Protein AF-K7R7L3-F1 (afdb_monomer)

Nearest PDB structures (foldseek):
  6jqy-assembly1_A  TM=9.171E-01  e=8.827E-04  Mycobacterium tuberculosis CDC1551
  3hs2-assembly4_H  TM=8.758E-01  e=5.400E-03  Punavirus P1
  4zm2-assembly2_D  TM=8.902E-01  e=1.162E-02  Punavirus P1
  2odk-assembly2_D  TM=8.029E-01  e=6.631E-02  Nitrosomonas europaea
  3k33-assembly1_C-2  TM=5.833E-01  e=1.535E-02  Punavirus P1

pLDDT: mean 91.9, std 7.98, range [62.56, 98.31]

Structure (mmCIF, N/CA/C/O backbone):
data_AF-K7R7L3-F1
#
_entry.id   AF-K7R7L3-F1
#
loop_
_atom_site.group_PDB
_atom_site.id
_atom_site.type_symbol
_atom_site.label_atom_id
_atom_site.label_alt_id
_atom_site.label_comp_id
_atom_site.label_asym_id
_atom_site.label_entity_id
_atom_site.label_seq_id
_atom_site.pdbx_PDB_ins_code
_atom_site.Cartn_x
_atom_site.Cartn_y
_atom_site.Cartn_z
_atom_site.occupancy
_atom_site.B_iso_or_equiv
_atom_site.auth_seq_id
_atom_site.auth_comp_id
_atom_site.auth_asym_id
_atom_site.auth_atom_id
_atom_site.pdbx_PDB_model_num
ATOM 1 N N . MET A 1 1 ? -12.837 7.127 1.848 1.00 72.56 1 MET A N 1
ATOM 2 C CA . MET A 1 1 ? -11.726 6.690 2.728 1.00 72.56 1 MET A CA 1
ATOM 3 C C . MET A 1 1 ? -12.044 7.032 4.175 1.00 72.56 1 MET A C 1
ATOM 5 O O . MET A 1 1 ? -12.467 8.152 4.451 1.00 72.56 1 MET A O 1
ATOM 9 N N . LYS A 1 2 ? -11.881 6.083 5.099 1.00 89.75 2 LYS A N 1
ATOM 10 C CA . LYS A 1 2 ? -12.200 6.284 6.521 1.00 89.75 2 LYS A CA 1
ATOM 11 C C . LYS A 1 2 ? -11.043 6.997 7.227 1.00 89.75 2 LYS A C 1
ATOM 13 O O . LYS A 1 2 ? -9.903 6.588 7.057 1.00 89.75 2 LYS A O 1
ATOM 18 N N . LYS A 1 3 ? -11.320 8.020 8.041 1.00 96.56 3 LYS A N 1
ATOM 19 C CA . LYS A 1 3 ? -10.307 8.724 8.851 1.00 96.56 3 LYS A CA 1
ATOM 20 C C . LYS A 1 3 ? -10.365 8.248 10.301 1.00 96.56 3 LYS A C 1
ATOM 22 O O . LYS A 1 3 ? -11.445 8.192 10.887 1.00 96.56 3 LYS A O 1
ATOM 27 N N . VAL A 1 4 ? -9.223 7.894 10.882 1.00 97.06 4 VAL A N 1
ATOM 28 C CA . VAL A 1 4 ? -9.112 7.412 12.268 1.00 97.06 4 VAL A CA 1
ATOM 29 C C . VAL A 1 4 ? -7.931 8.093 12.944 1.00 97.06 4 VAL A C 1
ATOM 31 O O . VAL A 1 4 ? -6.866 8.210 12.355 1.00 97.06 4 VAL A O 1
ATOM 34 N N . THR A 1 5 ? -8.091 8.550 14.184 1.00 97.69 5 THR A N 1
ATOM 35 C CA . THR A 1 5 ? -6.972 9.146 14.922 1.00 97.69 5 THR A CA 1
ATOM 36 C C . THR A 1 5 ?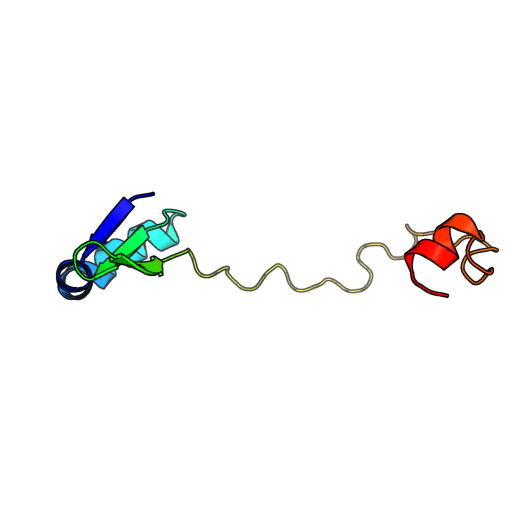 -5.944 8.085 15.303 1.00 97.69 5 THR A C 1
ATOM 38 O O . THR A 1 5 ? -6.303 6.949 15.609 1.00 97.69 5 THR A O 1
ATOM 41 N N . VAL A 1 6 ? -4.663 8.454 15.368 1.00 97.25 6 VAL A N 1
ATOM 42 C CA . VAL A 1 6 ? -3.594 7.552 15.831 1.00 97.25 6 VAL A CA 1
ATOM 43 C C . VAL A 1 6 ? -3.906 6.991 17.224 1.00 97.25 6 VAL A C 1
ATOM 45 O O . VAL A 1 6 ? -3.655 5.818 17.481 1.00 97.25 6 VAL A O 1
ATOM 48 N N . HIS A 1 7 ? -4.506 7.791 18.111 1.00 96.12 7 HIS A N 1
ATOM 49 C CA . HIS A 1 7 ? -4.901 7.335 19.446 1.00 96.12 7 HIS A CA 1
ATOM 50 C C . HIS A 1 7 ? -5.920 6.186 19.389 1.00 96.12 7 HIS A C 1
ATOM 52 O O . HIS A 1 7 ? -5.701 5.142 19.997 1.00 96.12 7 HIS A O 1
ATOM 58 N N . ARG A 1 8 ? -6.982 6.333 18.587 1.00 96.00 8 ARG A N 1
ATOM 59 C CA . ARG A 1 8 ? -7.982 5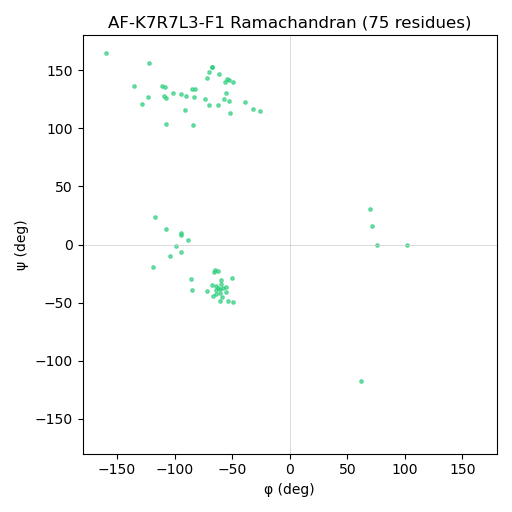.277 18.381 1.00 96.00 8 ARG A CA 1
ATOM 60 C C . ARG A 1 8 ? -7.412 4.077 17.622 1.00 96.00 8 ARG A C 1
ATOM 62 O O . ARG A 1 8 ? -7.789 2.940 17.880 1.00 96.00 8 ARG A O 1
ATOM 69 N N . ALA A 1 9 ? -6.498 4.317 16.687 1.00 96.88 9 ALA A N 1
ATOM 70 C CA . ALA A 1 9 ? -5.862 3.250 15.930 1.00 96.88 9 ALA A CA 1
ATOM 71 C C . ALA A 1 9 ? -5.027 2.327 16.827 1.00 96.88 9 ALA A C 1
ATOM 73 O O . ALA A 1 9 ? -5.046 1.127 16.601 1.00 96.88 9 ALA A O 1
ATOM 74 N N . LYS A 1 10 ? -4.362 2.846 17.870 1.00 95.50 10 LYS A N 1
ATOM 75 C CA . LYS A 1 10 ? -3.584 2.026 18.819 1.00 95.50 10 LYS A CA 1
ATOM 76 C C . LYS A 1 10 ? -4.437 0.990 19.552 1.00 95.50 10 LYS A C 1
ATOM 78 O O . LYS A 1 10 ? -3.979 -0.127 19.756 1.00 95.50 10 LYS A O 1
ATOM 83 N N . THR A 1 11 ? -5.666 1.344 19.926 1.00 97.38 11 THR A N 1
ATOM 84 C CA . THR A 1 11 ? -6.572 0.443 20.655 1.00 97.38 11 THR A CA 1
ATOM 85 C C . THR A 1 11 ? -7.368 -0.471 19.725 1.00 97.38 11 THR A C 1
ATOM 87 O O . THR A 1 11 ? -7.692 -1.596 20.093 1.00 97.38 11 THR A O 1
ATOM 90 N N . GLU A 1 12 ? -7.659 -0.029 18.498 1.00 96.88 12 GLU A N 1
ATOM 91 C CA . GLU A 1 12 ? -8.476 -0.777 17.536 1.00 96.88 12 GLU A CA 1
ATOM 92 C C . GLU A 1 12 ? -7.676 -1.386 16.365 1.00 96.88 12 GLU A C 1
ATOM 94 O O . GLU A 1 12 ? -8.285 -1.817 15.379 1.00 96.88 12 GLU A O 1
ATOM 99 N N . LEU A 1 13 ? -6.337 -1.440 16.434 1.00 97.00 13 LEU A N 1
ATOM 100 C CA . LEU A 1 13 ? -5.484 -1.773 15.281 1.00 97.00 13 LEU A CA 1
ATOM 101 C C . LEU A 1 13 ? -5.888 -3.093 14.623 1.00 97.00 13 LEU A C 1
ATOM 103 O O . LEU A 1 13 ? -6.130 -3.129 13.421 1.00 97.00 13 LEU A O 1
ATOM 107 N N . SER A 1 14 ? -6.075 -4.156 15.404 1.00 97.50 14 SER A N 1
ATOM 108 C CA . SER A 1 14 ? -6.463 -5.472 14.878 1.00 97.50 14 SER A CA 1
ATOM 109 C C . SER A 1 14 ? -7.798 -5.444 14.124 1.00 97.50 14 SER A C 1
ATOM 111 O O . SER A 1 14 ? -7.975 -6.152 13.134 1.00 97.50 14 SER A O 1
ATOM 113 N N . ARG A 1 15 ? -8.753 -4.607 14.555 1.00 97.19 15 ARG A N 1
ATOM 114 C CA . ARG A 1 15 ? -10.039 -4.428 13.863 1.00 97.19 15 ARG A CA 1
ATOM 115 C C . ARG A 1 15 ? -9.862 -3.662 12.555 1.00 97.19 15 ARG A C 1
ATOM 117 O O . ARG A 1 15 ? -10.506 -4.007 11.568 1.00 97.19 15 ARG A O 1
ATOM 124 N N . LEU A 1 16 ? -9.013 -2.635 12.551 1.00 97.25 16 LEU A N 1
ATOM 125 C CA . LEU A 1 16 ? -8.677 -1.879 11.345 1.00 97.25 16 LEU A CA 1
ATOM 126 C C . LEU A 1 16 ? -7.951 -2.765 10.329 1.00 97.25 16 LEU A C 1
ATOM 128 O O . LEU A 1 16 ? -8.326 -2.758 9.164 1.00 97.25 16 LEU A O 1
ATOM 132 N N . LEU A 1 17 ? -7.006 -3.600 10.765 1.00 96.81 17 LEU A N 1
ATOM 133 C CA . LEU A 1 17 ? -6.281 -4.520 9.887 1.00 96.81 17 LEU A CA 1
ATOM 134 C C . LEU A 1 17 ? -7.198 -5.549 9.220 1.00 96.81 17 LEU A C 1
ATOM 136 O O . LEU A 1 17 ? -7.022 -5.823 8.040 1.00 96.81 17 LEU A O 1
ATOM 140 N N . ARG A 1 18 ? -8.220 -6.070 9.916 1.00 96.56 18 ARG A N 1
ATOM 141 C CA . ARG A 1 18 ? -9.214 -6.967 9.290 1.00 96.56 18 ARG A CA 1
ATOM 142 C C . ARG A 1 18 ? -9.967 -6.294 8.145 1.00 96.56 18 ARG A C 1
ATOM 144 O O . ARG A 1 18 ? -10.184 -6.908 7.113 1.00 96.56 18 ARG A O 1
ATOM 151 N N . LYS A 1 19 ? -10.346 -5.031 8.328 1.00 95.50 19 LYS A N 1
ATOM 152 C CA . LYS A 1 19 ? -11.019 -4.224 7.302 1.00 95.50 19 LYS A CA 1
ATOM 153 C C . LYS A 1 19 ? -10.097 -3.943 6.122 1.00 95.50 19 LYS A C 1
ATOM 155 O O . LYS A 1 19 ? -10.484 -4.112 4.972 1.00 95.50 19 LYS A O 1
ATOM 160 N N . VAL A 1 20 ? -8.858 -3.574 6.430 1.00 96.56 20 VAL A N 1
ATOM 161 C CA . VAL A 1 20 ? -7.827 -3.300 5.434 1.00 96.56 20 VAL A CA 1
ATOM 162 C C . VAL A 1 20 ? -7.485 -4.553 4.629 1.00 96.56 20 VAL A C 1
ATOM 164 O O . VAL A 1 20 ? -7.393 -4.491 3.414 1.00 96.56 20 VAL A O 1
ATOM 167 N N . ALA A 1 21 ? -7.418 -5.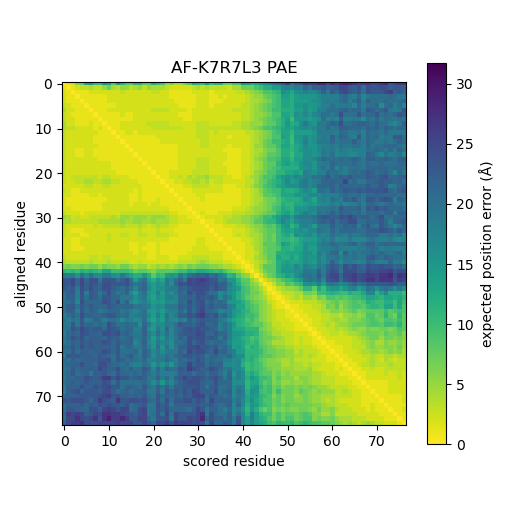728 5.254 1.00 93.81 21 ALA A N 1
ATOM 168 C CA . ALA A 1 21 ? -7.222 -6.995 4.549 1.00 93.81 21 ALA A CA 1
ATOM 169 C C . ALA A 1 21 ? -8.363 -7.344 3.569 1.00 93.81 21 ALA A C 1
ATOM 171 O O . ALA A 1 21 ? -8.139 -8.106 2.632 1.00 93.81 21 ALA A O 1
ATOM 172 N N . LEU A 1 22 ? -9.563 -6.785 3.764 1.00 93.75 22 LEU A N 1
ATOM 173 C CA . LEU A 1 22 ? -10.715 -6.936 2.866 1.00 93.75 22 LEU A CA 1
ATOM 174 C C . LEU A 1 22 ? -10.759 -5.875 1.752 1.00 93.75 22 LEU A C 1
ATOM 176 O O . LEU A 1 22 ? -11.717 -5.848 0.984 1.00 93.75 22 LEU A O 1
ATOM 180 N N . GLY A 1 23 ? -9.749 -5.006 1.653 1.00 92.25 23 GLY A N 1
ATOM 181 C CA . GLY A 1 23 ? -9.675 -3.966 0.625 1.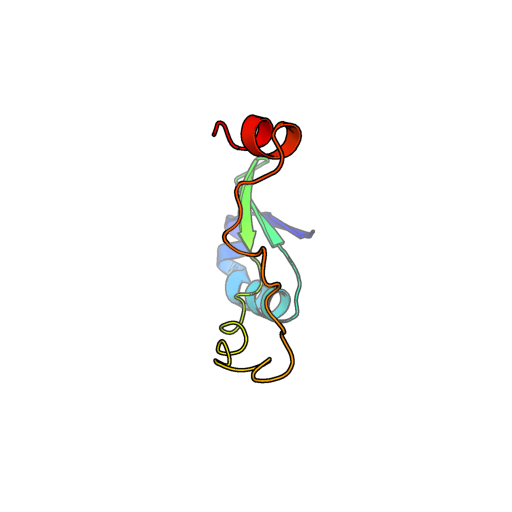00 92.25 23 GLY A CA 1
ATOM 182 C C . GLY A 1 23 ? -10.048 -2.560 1.099 1.00 92.25 23 GLY A C 1
ATOM 183 O O . GLY A 1 23 ? -9.996 -1.634 0.296 1.00 92.25 23 GLY A O 1
ATOM 184 N N . GLU A 1 24 ? -10.422 -2.354 2.369 1.00 95.06 24 GLU A N 1
ATOM 185 C CA . GLU A 1 24 ? -10.685 -0.998 2.870 1.00 95.06 24 GLU A CA 1
ATOM 186 C C . GLU A 1 24 ? -9.380 -0.196 3.033 1.00 95.06 24 GLU A C 1
ATOM 188 O O . GLU A 1 24 ? -8.370 -0.701 3.515 1.00 95.06 24 GLU A O 1
ATOM 193 N N . GLU A 1 25 ? -9.428 1.102 2.741 1.00 96.88 25 GLU A N 1
ATOM 194 C CA . GLU A 1 25 ? -8.331 2.028 3.031 1.00 96.88 25 GLU A CA 1
ATOM 195 C C . GLU A 1 25 ? -8.688 2.971 4.186 1.00 96.88 25 GLU A C 1
ATOM 197 O O . GLU A 1 25 ? -9.789 3.545 4.251 1.00 96.88 25 GLU A O 1
ATOM 202 N N . VAL A 1 26 ? -7.737 3.158 5.105 1.00 97.81 26 VAL A N 1
ATOM 203 C CA . VAL A 1 26 ? -7.923 3.972 6.313 1.00 97.81 26 VAL A CA 1
ATOM 204 C C . VAL A 1 26 ? -6.810 5.002 6.448 1.00 97.81 26 VAL A C 1
ATOM 206 O O . VAL A 1 26 ? -5.644 4.653 6.593 1.00 97.81 26 VAL A O 1
ATOM 209 N N . VAL A 1 27 ? -7.172 6.282 6.484 1.00 98.00 27 VAL A N 1
ATOM 210 C CA . VAL A 1 27 ? -6.244 7.383 6.765 1.00 98.00 27 VAL A CA 1
ATOM 211 C C . VAL A 1 27 ? -6.077 7.524 8.274 1.00 98.00 27 VAL A C 1
ATOM 213 O O . VAL A 1 27 ? -7.060 7.674 9.008 1.00 98.00 27 VAL A O 1
ATOM 216 N N . LEU A 1 28 ? -4.833 7.513 8.739 1.00 98.06 28 LEU A N 1
ATOM 217 C CA . LEU A 1 28 ? -4.477 7.790 10.122 1.00 98.06 28 LEU A CA 1
ATOM 218 C C . LEU A 1 28 ? -4.219 9.284 10.313 1.00 98.06 28 LEU A C 1
ATOM 220 O O . LEU A 1 28 ? -3.426 9.886 9.594 1.00 98.06 28 LEU A O 1
ATOM 224 N N . MET A 1 29 ? -4.880 9.868 11.308 1.00 98.31 29 MET A N 1
ATOM 225 C CA . MET A 1 29 ? -4.842 11.296 11.616 1.00 98.31 29 MET A CA 1
ATOM 226 C C . MET A 1 29 ? -4.098 11.559 12.930 1.00 98.31 29 MET A C 1
ATOM 228 O O . MET A 1 29 ? -4.359 10.898 13.943 1.00 98.31 29 MET A O 1
ATOM 232 N N . ARG A 1 30 ? -3.239 12.577 12.964 1.00 97.25 30 ARG A N 1
ATOM 233 C CA . ARG A 1 30 ? -2.697 13.175 14.189 1.00 97.25 30 ARG A CA 1
ATOM 234 C C . ARG A 1 30 ? -3.351 14.543 14.377 1.00 97.25 30 ARG A C 1
ATOM 236 O O . ARG A 1 30 ? -3.053 15.493 13.667 1.00 97.25 30 ARG A O 1
ATOM 243 N N . GLY A 1 31 ? -4.314 14.631 15.295 1.00 93.50 31 GLY A N 1
ATOM 244 C CA . GLY A 1 31 ? -5.174 15.814 15.387 1.00 93.50 31 GLY A CA 1
ATOM 245 C C . GLY A 1 31 ? -5.976 16.003 14.095 1.00 93.50 31 GLY A C 1
ATOM 246 O O . GLY A 1 31 ? -6.773 15.135 13.737 1.00 93.50 31 GLY A O 1
ATOM 247 N N . ARG A 1 32 ? -5.752 17.122 13.395 1.00 93.81 32 ARG A N 1
ATOM 248 C CA . ARG A 1 32 ? -6.381 17.433 12.095 1.00 93.81 32 ARG A CA 1
ATOM 249 C C . ARG A 1 32 ? -5.527 17.038 10.885 1.00 93.81 32 ARG A C 1
ATOM 251 O O . ARG A 1 32 ? -6.014 17.116 9.762 1.00 93.81 32 ARG A O 1
ATOM 258 N N . GLU A 1 33 ? -4.296 16.592 11.105 1.00 97.12 33 GLU A N 1
ATOM 259 C CA . GLU A 1 33 ? -3.329 16.304 10.048 1.00 97.12 33 GLU A CA 1
ATOM 260 C C . GLU A 1 33 ? -3.353 14.814 9.656 1.00 97.12 33 GLU A C 1
ATOM 262 O O . GLU A 1 33 ? -3.298 13.954 10.543 1.00 97.12 33 GLU A O 1
ATOM 267 N N . PRO A 1 34 ? -3.460 14.465 8.362 1.00 97.75 34 PRO A N 1
ATOM 268 C CA . PRO A 1 34 ? -3.268 13.094 7.896 1.00 97.75 34 PRO A CA 1
ATOM 269 C C . PRO A 1 34 ? -1.777 12.731 7.925 1.00 97.75 34 PRO A C 1
ATOM 271 O O . PRO A 1 34 ? -0.965 13.422 7.325 1.00 97.75 34 PRO A O 1
ATOM 274 N N . VAL A 1 35 ? -1.416 11.638 8.600 1.00 97.81 35 VAL A N 1
ATOM 275 C CA . VAL A 1 35 ? -0.005 11.256 8.816 1.00 97.81 35 VAL A CA 1
ATOM 276 C C . VAL A 1 35 ? 0.382 9.908 8.219 1.00 97.81 35 VAL A C 1
ATOM 278 O O . VAL A 1 35 ? 1.565 9.635 8.057 1.00 97.81 35 VAL A O 1
ATOM 281 N N . ALA A 1 36 ? -0.586 9.039 7.927 1.00 97.50 36 ALA A N 1
ATOM 282 C CA . ALA A 1 36 ? -0.328 7.753 7.286 1.00 97.50 36 ALA A CA 1
ATOM 283 C C . ALA A 1 36 ? -1.591 7.201 6.618 1.00 97.50 36 ALA A C 1
ATOM 285 O O . ALA A 1 36 ? -2.709 7.618 6.928 1.00 97.50 36 ALA A O 1
ATOM 286 N N . LEU A 1 37 ? -1.406 6.209 5.750 1.00 97.50 37 LEU A N 1
ATOM 287 C CA . LEU A 1 37 ? -2.474 5.436 5.134 1.00 97.50 37 LEU A CA 1
ATOM 288 C C . LEU A 1 37 ? -2.257 3.949 5.434 1.00 97.50 37 LEU A C 1
ATOM 290 O O . LEU A 1 37 ? -1.180 3.412 5.190 1.00 97.50 37 LEU A O 1
ATOM 294 N N . LEU A 1 38 ? -3.280 3.289 5.970 1.00 96.81 38 LEU A N 1
ATOM 295 C CA . LEU A 1 38 ? -3.342 1.837 6.063 1.00 96.81 38 LEU A CA 1
ATOM 296 C C . LEU A 1 38 ? -4.031 1.311 4.805 1.00 96.81 38 LEU A C 1
ATOM 298 O O . LEU A 1 38 ? -5.212 1.590 4.584 1.00 96.81 38 LEU A O 1
ATOM 302 N N . VAL A 1 39 ? -3.279 0.547 4.021 1.00 96.50 39 VAL A N 1
ATOM 303 C CA . VAL A 1 39 ? -3.728 -0.116 2.792 1.00 96.50 39 VAL A CA 1
ATOM 304 C C . VAL A 1 39 ? -3.500 -1.623 2.896 1.00 96.50 39 VAL A C 1
ATOM 306 O O . VAL A 1 39 ? -2.652 -2.052 3.691 1.00 96.50 39 VAL A O 1
ATOM 309 N N . PRO A 1 40 ? -4.244 -2.443 2.132 1.00 94.88 40 PRO A N 1
ATOM 310 C CA . PRO A 1 40 ? -3.975 -3.869 2.063 1.00 94.88 40 PRO A CA 1
ATOM 311 C C . PRO A 1 40 ? -2.522 -4.088 1.649 1.00 94.88 40 PRO A C 1
ATOM 313 O O . PRO A 1 40 ? -2.060 -3.515 0.663 1.00 94.88 40 PRO A O 1
ATOM 316 N N . TYR A 1 41 ? -1.804 -4.935 2.384 1.00 90.31 41 TYR A N 1
ATOM 317 C CA . TYR A 1 41 ? -0.511 -5.390 1.899 1.00 90.31 41 TYR A CA 1
ATOM 318 C C . TYR A 1 41 ? -0.762 -6.316 0.703 1.00 90.31 41 TYR A C 1
ATOM 320 O O . TYR A 1 41 ? -1.467 -7.322 0.864 1.00 90.31 41 TYR A O 1
ATOM 328 N N . PRO A 1 42 ? -0.246 -6.001 -0.497 1.00 82.31 42 PRO A N 1
ATOM 329 C CA . PRO A 1 42 ? -0.419 -6.877 -1.638 1.00 82.31 42 PRO A CA 1
ATOM 330 C C . PRO A 1 42 ? 0.269 -8.203 -1.318 1.00 82.31 42 PRO A C 1
ATOM 332 O O . PRO A 1 42 ? 1.476 -8.239 -1.082 1.00 82.31 42 PRO A O 1
ATOM 335 N N . LYS A 1 43 ? -0.489 -9.308 -1.308 1.00 76.44 43 LYS A N 1
ATOM 336 C CA . LYS A 1 43 ? 0.128 -10.639 -1.393 1.00 76.44 43 LYS A CA 1
ATOM 337 C C . LYS A 1 43 ? 1.038 -10.593 -2.613 1.00 76.44 43 LYS A C 1
ATOM 339 O O . LYS A 1 43 ? 0.537 -10.206 -3.670 1.00 76.44 43 LYS A O 1
ATOM 344 N N . GLU A 1 44 ? 2.328 -10.891 -2.428 1.00 70.19 44 GLU A N 1
ATOM 345 C CA . GLU A 1 44 ? 3.367 -10.783 -3.459 1.00 70.19 44 GLU A CA 1
ATOM 346 C C . GLU A 1 44 ? 2.775 -11.065 -4.836 1.00 70.19 44 GLU A C 1
ATOM 348 O O . GLU A 1 44 ? 2.201 -12.135 -5.076 1.00 70.19 44 GLU A O 1
ATOM 353 N N . GLY A 1 45 ? 2.811 -10.038 -5.693 1.00 64.44 45 GLY A N 1
ATOM 354 C CA . GLY A 1 45 ? 2.185 -10.079 -7.005 1.00 64.44 45 GLY A CA 1
ATOM 355 C C . GLY A 1 45 ? 2.591 -11.358 -7.722 1.00 64.44 45 GLY A C 1
ATOM 356 O O . GLY A 1 45 ? 3.741 -11.779 -7.595 1.00 64.44 45 GLY A O 1
ATOM 357 N N . ARG A 1 46 ? 1.629 -11.986 -8.421 1.00 62.56 46 ARG A N 1
ATOM 358 C CA . ARG A 1 46 ? 1.816 -13.216 -9.214 1.00 62.56 46 ARG A CA 1
ATOM 359 C C . ARG A 1 46 ? 3.270 -13.325 -9.661 1.00 62.56 46 ARG A C 1
ATOM 361 O O . ARG A 1 46 ? 3.708 -12.462 -10.426 1.00 62.56 46 ARG A O 1
ATOM 368 N N . LYS A 1 47 ? 3.991 -14.344 -9.165 1.00 69.25 47 LYS A N 1
ATOM 369 C CA . LYS A 1 47 ? 5.381 -14.619 -9.560 1.00 69.25 47 LYS A CA 1
ATOM 370 C C . LYS A 1 47 ? 5.502 -14.356 -11.056 1.00 69.25 47 LYS A C 1
ATOM 372 O O . LYS A 1 47 ? 4.725 -14.925 -11.828 1.00 69.25 47 LYS A O 1
ATOM 377 N N . ARG A 1 48 ? 6.407 -13.451 -11.453 1.00 73.56 48 ARG A N 1
ATOM 378 C CA . ARG A 1 48 ? 6.651 -13.175 -12.872 1.00 73.56 48 ARG A CA 1
ATOM 379 C C . ARG A 1 48 ? 6.920 -14.514 -13.547 1.00 73.56 48 ARG A C 1
ATOM 381 O O . ARG A 1 48 ? 7.899 -15.183 -13.230 1.00 73.56 48 ARG A O 1
ATOM 388 N N . LEU A 1 49 ? 6.014 -14.921 -14.429 1.00 80.38 49 LEU A N 1
ATOM 389 C CA . LEU A 1 49 ? 6.187 -16.146 -15.186 1.00 8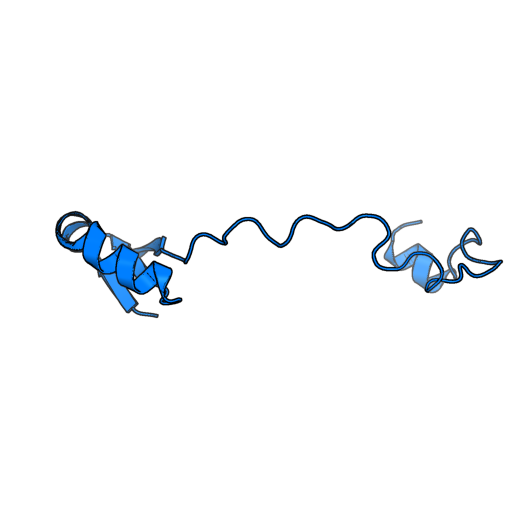0.38 49 LEU A CA 1
ATOM 390 C C . LEU A 1 49 ? 7.057 -15.805 -16.393 1.00 80.38 49 LEU A C 1
ATOM 392 O O . LEU A 1 49 ? 6.588 -15.177 -17.346 1.00 80.38 49 LEU A O 1
ATOM 396 N N . PHE A 1 50 ? 8.336 -16.170 -16.323 1.00 85.62 50 PHE A N 1
ATOM 397 C CA . PHE A 1 50 ? 9.230 -16.065 -17.470 1.00 85.62 50 PHE A CA 1
ATOM 398 C C . PHE A 1 50 ? 8.647 -16.836 -18.657 1.00 85.62 50 PHE A C 1
ATOM 400 O O . PHE A 1 50 ? 8.072 -17.910 -18.494 1.00 85.62 50 PHE A O 1
ATOM 407 N N . GLY A 1 51 ? 8.762 -16.266 -19.856 1.00 86.94 51 GLY A N 1
ATOM 408 C CA . GLY A 1 51 ? 8.268 -16.910 -21.071 1.00 86.94 51 GLY A CA 1
ATOM 409 C C . GLY A 1 51 ? 6.743 -16.962 -21.206 1.00 86.94 51 GLY A C 1
ATOM 410 O O . GLY A 1 51 ? 6.259 -17.692 -22.064 1.00 86.94 51 GLY A O 1
ATOM 411 N N . ARG A 1 52 ? 5.975 -16.175 -20.433 1.00 88.44 52 ARG A N 1
ATOM 412 C CA . ARG A 1 52 ? 4.502 -16.100 -20.553 1.00 88.44 52 ARG A CA 1
ATOM 413 C C . ARG A 1 52 ? 4.005 -15.859 -21.987 1.00 88.44 52 ARG A C 1
ATOM 415 O O . ARG A 1 52 ? 2.918 -16.309 -22.326 1.00 88.44 52 ARG A O 1
ATOM 422 N N . TYR A 1 53 ? 4.804 -15.179 -22.805 1.00 88.31 53 TYR A N 1
ATOM 423 C CA . TYR A 1 53 ? 4.513 -14.886 -24.210 1.00 88.31 53 TYR A CA 1
ATOM 424 C C . TYR A 1 53 ? 5.512 -15.536 -25.177 1.00 88.31 53 TYR A C 1
ATOM 426 O O . TYR A 1 53 ? 5.708 -15.057 -26.293 1.00 88.31 53 TYR A O 1
ATOM 434 N N . LYS A 1 54 ? 6.184 -16.620 -24.761 1.00 90.25 54 LYS A N 1
ATOM 435 C CA . LYS A 1 54 ? 7.118 -17.344 -25.630 1.00 90.25 54 LYS A CA 1
ATOM 436 C C . LYS A 1 54 ? 6.386 -17.791 -26.899 1.00 90.25 54 LYS A C 1
ATOM 438 O O . LYS A 1 54 ? 5.351 -18.443 -26.816 1.00 90.25 54 LYS A O 1
ATOM 443 N N . GLY A 1 55 ? 6.923 -17.413 -28.058 1.00 92.00 55 GLY A N 1
ATOM 444 C CA . GLY A 1 55 ? 6.336 -17.719 -29.366 1.00 92.00 55 GLY A CA 1
ATOM 445 C C . GLY A 1 55 ? 5.113 -16.877 -29.752 1.00 92.00 55 GLY A C 1
ATOM 446 O O . GLY A 1 55 ? 4.585 -17.075 -30.837 1.00 92.00 55 GLY A O 1
ATOM 447 N N . GLN A 1 56 ? 4.668 -15.946 -28.901 1.00 93.56 56 GLN A N 1
ATOM 448 C CA . GLN A 1 56 ? 3.541 -15.044 -29.189 1.00 93.56 56 GLN A CA 1
ATOM 449 C C . GLN A 1 56 ? 3.989 -13.623 -29.552 1.00 93.56 56 GLN A C 1
ATOM 451 O O . GLN A 1 56 ? 3.173 -12.815 -29.981 1.00 93.56 56 GLN A O 1
ATOM 456 N N . ILE A 1 57 ? 5.274 -13.309 -29.374 1.00 91.94 57 ILE A N 1
ATOM 457 C CA . ILE A 1 57 ? 5.860 -12.015 -29.726 1.00 91.94 57 ILE A CA 1
ATOM 458 C C . ILE A 1 57 ? 6.766 -12.224 -30.935 1.00 91.94 57 ILE A C 1
ATOM 460 O O . ILE A 1 57 ? 7.646 -13.085 -30.908 1.00 91.94 57 ILE A O 1
ATOM 464 N N . ARG A 1 58 ? 6.557 -11.413 -31.972 1.00 92.38 58 ARG A N 1
ATOM 465 C CA . ARG A 1 58 ? 7.471 -11.262 -33.102 1.00 92.38 58 ARG A CA 1
ATOM 466 C C . ARG A 1 58 ? 8.139 -9.898 -32.977 1.00 92.38 58 ARG A C 1
ATOM 468 O O . ARG A 1 58 ? 7.443 -8.897 -32.841 1.00 92.38 58 ARG A O 1
ATOM 475 N N . ILE A 1 59 ? 9.466 -9.883 -32.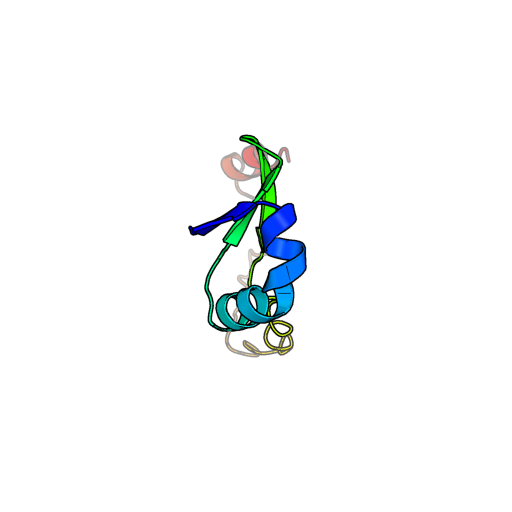991 1.00 92.25 59 ILE A N 1
ATOM 476 C CA . ILE A 1 59 ? 10.252 -8.649 -33.037 1.00 92.25 59 ILE A CA 1
ATOM 477 C C . ILE A 1 59 ? 10.368 -8.235 -34.510 1.00 92.25 59 ILE A C 1
ATOM 479 O O . ILE A 1 59 ? 10.578 -9.098 -35.368 1.00 92.25 59 ILE A O 1
ATOM 483 N N . GLY A 1 60 ? 10.130 -6.954 -34.799 1.00 93.69 60 GLY A N 1
ATOM 484 C CA . GLY A 1 60 ? 10.303 -6.384 -36.138 1.00 93.69 60 GLY A CA 1
ATOM 485 C C . GLY A 1 60 ? 11.776 -6.362 -36.544 1.00 93.69 60 GLY A C 1
ATOM 486 O O . GLY A 1 60 ? 12.653 -6.320 -35.686 1.00 93.69 60 GLY A O 1
ATOM 487 N N . GLU A 1 61 ? 12.054 -6.411 -37.845 1.00 94.00 61 GLU A N 1
ATOM 488 C CA . GLU A 1 61 ? 13.433 -6.359 -38.364 1.00 94.00 61 GLU A CA 1
ATOM 489 C C . GLU A 1 61 ? 14.114 -5.011 -38.074 1.00 94.00 61 GLU A C 1
ATOM 491 O O . GLU A 1 61 ? 15.335 -4.924 -38.021 1.00 94.00 61 GLU A O 1
ATOM 496 N N . ASP A 1 62 ? 13.312 -3.979 -37.835 1.00 94.00 62 ASP A N 1
ATOM 497 C CA . ASP A 1 62 ? 13.684 -2.604 -37.525 1.00 94.00 62 ASP A CA 1
ATOM 498 C C . ASP A 1 62 ? 13.737 -2.308 -36.018 1.00 94.00 62 ASP A C 1
ATOM 500 O O . ASP A 1 62 ? 13.864 -1.153 -35.629 1.00 94.00 62 ASP A O 1
ATOM 504 N N . PHE A 1 63 ? 13.644 -3.318 -35.149 1.00 93.12 63 PHE A N 1
ATOM 505 C CA . PHE A 1 63 ? 13.590 -3.096 -33.700 1.00 93.12 63 PHE A CA 1
ATOM 506 C C . PHE A 1 63 ? 14.803 -2.332 -33.152 1.00 93.12 63 PHE A C 1
ATOM 508 O O . PHE A 1 63 ? 14.649 -1.493 -32.269 1.00 93.12 63 PHE A O 1
ATOM 515 N N . ASP A 1 64 ? 15.989 -2.614 -33.694 1.00 93.88 64 ASP A N 1
ATOM 516 C CA . ASP A 1 64 ? 17.236 -1.938 -33.329 1.00 93.88 64 ASP A CA 1
ATOM 517 C C . ASP A 1 64 ? 17.561 -0.753 -34.261 1.00 93.88 64 ASP A C 1
ATOM 519 O O . ASP A 1 64 ? 18.660 -0.195 -34.201 1.00 93.88 64 ASP A O 1
ATOM 523 N N . ALA A 1 65 ? 16.642 -0.373 -35.156 1.00 94.81 65 ALA A N 1
ATOM 524 C CA . ALA A 1 65 ? 16.833 0.794 -36.004 1.00 94.81 65 ALA A CA 1
ATOM 525 C C . ALA A 1 65 ? 16.814 2.084 -35.161 1.00 94.81 65 ALA A C 1
ATOM 527 O O . ALA A 1 65 ? 16.164 2.133 -34.110 1.00 94.81 65 ALA A O 1
ATOM 528 N N . PRO A 1 66 ? 17.503 3.149 -35.611 1.00 94.19 66 PRO A N 1
ATOM 529 C CA . PRO A 1 66 ? 17.405 4.454 -34.974 1.00 94.19 66 PRO A CA 1
ATOM 530 C C . PRO A 1 66 ? 15.947 4.896 -34.839 1.00 94.19 66 PRO A C 1
ATOM 532 O O . PRO A 1 66 ? 15.135 4.685 -35.744 1.00 94.19 66 PRO A O 1
ATOM 535 N N . LEU A 1 67 ? 15.627 5.531 -33.711 1.00 94.25 67 LEU A N 1
ATOM 536 C CA . LEU A 1 67 ? 14.315 6.139 -33.532 1.00 94.25 67 LEU A CA 1
ATOM 537 C C . LEU A 1 67 ? 14.105 7.240 -34.586 1.00 94.25 67 LEU A C 1
ATOM 539 O O . LEU A 1 67 ? 15.065 7.921 -34.949 1.00 94.25 67 LEU A O 1
ATOM 543 N N . PRO A 1 68 ? 12.864 7.456 -35.056 1.00 95.12 68 PRO A N 1
ATOM 544 C CA . PRO A 1 68 ? 12.534 8.640 -35.840 1.00 95.12 68 PRO A CA 1
ATOM 545 C C . PRO A 1 68 ? 12.927 9.919 -35.090 1.00 95.12 68 PRO A C 1
ATOM 547 O O . PRO A 1 68 ? 12.737 9.982 -33.876 1.00 95.12 68 PRO A O 1
ATOM 550 N N . GLU A 1 69 ? 13.411 10.932 -35.812 1.00 94.12 69 GLU A N 1
ATOM 551 C CA . GLU A 1 69 ? 13.969 12.175 -35.247 1.00 94.12 69 GLU A CA 1
ATOM 552 C C . GLU A 1 69 ? 13.057 12.808 -34.181 1.00 94.12 69 GLU A C 1
ATOM 554 O O . GLU A 1 69 ? 13.473 13.048 -33.052 1.00 94.12 69 GLU A O 1
ATOM 559 N N . GLU A 1 70 ? 11.767 12.956 -34.496 1.00 93.62 70 GLU A N 1
ATOM 560 C CA . GLU A 1 70 ? 10.760 13.540 -33.596 1.00 93.62 70 GLU A CA 1
ATOM 561 C C . GLU A 1 70 ? 10.615 12.764 -32.273 1.00 93.62 70 GLU A C 1
ATOM 563 O O . GLU A 1 70 ? 10.273 13.324 -31.231 1.00 93.62 70 GLU A O 1
ATOM 568 N N . MET A 1 71 ? 10.857 11.451 -32.306 1.00 93.44 71 MET A N 1
ATOM 569 C CA . MET A 1 71 ? 10.817 10.596 -31.125 1.00 93.44 71 MET A CA 1
ATOM 570 C C . MET A 1 71 ? 12.150 10.626 -30.376 1.00 93.44 71 MET A C 1
ATOM 572 O O . MET A 1 71 ? 12.137 10.650 -29.148 1.00 93.44 71 MET A O 1
ATOM 576 N N . ALA A 1 72 ? 13.279 10.650 -31.087 1.00 94.19 72 ALA A N 1
ATOM 577 C CA . ALA A 1 72 ? 14.609 10.768 -30.495 1.00 94.19 72 ALA A CA 1
ATOM 578 C C . ALA A 1 72 ? 14.741 12.055 -29.661 1.00 94.19 72 ALA A C 1
ATOM 580 O O . ALA A 1 72 ? 15.132 11.981 -28.493 1.00 94.19 72 ALA A O 1
ATOM 581 N N . GLU A 1 73 ? 14.268 13.189 -30.189 1.00 94.94 73 GLU A N 1
ATOM 582 C CA . GLU A 1 73 ? 14.237 14.47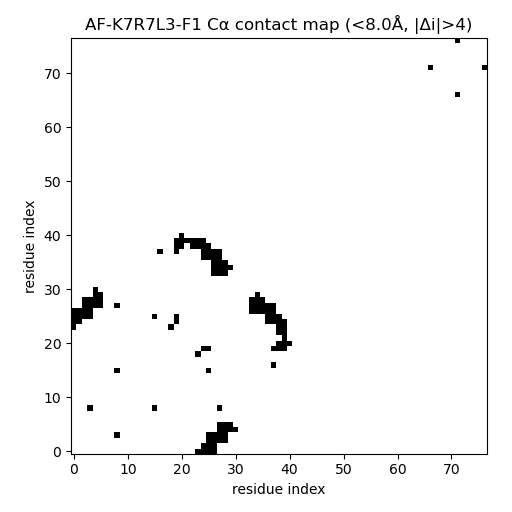6 -29.481 1.00 94.94 73 GLU A CA 1
ATOM 583 C C . GLU A 1 73 ? 13.485 14.390 -28.142 1.00 94.94 73 GLU A C 1
ATOM 585 O O . GLU A 1 73 ? 13.942 14.921 -27.127 1.00 94.94 73 GLU A O 1
ATOM 590 N N . ALA A 1 74 ? 12.359 13.666 -28.096 1.00 94.44 74 ALA A N 1
ATOM 591 C CA . ALA A 1 74 ? 11.567 13.493 -26.875 1.00 94.44 74 ALA A CA 1
ATOM 592 C C . ALA A 1 74 ? 12.302 12.697 -25.777 1.00 94.44 74 ALA A C 1
ATOM 594 O O . ALA A 1 74 ? 11.992 12.851 -24.592 1.00 94.44 74 ALA A O 1
ATOM 595 N N . PHE A 1 75 ? 13.275 11.864 -26.158 1.00 91.69 75 PHE A N 1
ATOM 596 C CA . PHE A 1 75 ? 14.150 11.128 -25.241 1.00 91.69 75 PHE A CA 1
ATOM 597 C C . PHE A 1 75 ? 15.524 11.795 -25.048 1.00 91.69 75 PHE A C 1
ATOM 599 O O . PHE A 1 75 ? 16.315 11.301 -24.241 1.00 91.69 75 PHE A O 1
ATOM 606 N N . GLY A 1 76 ? 15.791 12.921 -25.721 1.00 89.81 76 GLY A N 1
ATOM 607 C CA . GLY A 1 76 ? 17.056 13.657 -25.645 1.00 89.81 76 GLY A CA 1
ATOM 608 C C . GLY A 1 76 ? 18.239 12.937 -26.299 1.00 89.81 76 GLY A C 1
ATOM 609 O O . GLY A 1 76 ? 19.362 13.070 -25.807 1.00 89.81 76 GLY A O 1
ATOM 610 N N . LEU A 1 77 ? 17.967 12.140 -27.337 1.00 83.12 77 LEU A N 1
ATOM 611 C CA . LEU A 1 77 ? 18.955 11.454 -28.175 1.00 83.12 77 LEU A CA 1
ATOM 612 C C . LEU A 1 77 ? 19.314 12.282 -29.410 1.00 83.12 77 LEU A C 1
ATOM 614 O O . LEU A 1 77 ? 18.424 13.016 -29.888 1.00 83.12 77 LEU A O 1
#

Foldseek 3Di:
DAEDEPVRCVVCVVVVLVVQCVFDKYFYDHVPHGDDIRHHDPPPPDDPDPCPCPVVDDDDPCNVPDDDPVVCVVVPD

Radius of gyration: 23.57 Å; Cα contacts (8 Å, |Δi|>4): 64; chains: 1; bounding box: 31×35×59 Å

Secondary structure (DSSP, 8-state):
-EEEEHHHHHHHHHHHHHHHHTT--EEEEETTEEEEEE-PPPP------TTTTTTT----TTTTSPPPHHHHHHHT-

Organism: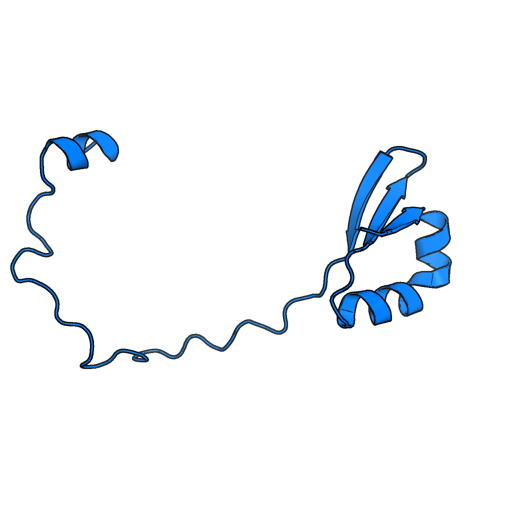 NCBI:txid751945

Sequence (77 aa):
MKKVTVHRAKTELSRLLRKVALGEEVVLMRGREPVALLVPYPKEGRKRLFGRYKGQIRIGEDFDAPLPEEMAEAFGL

Mean predicted aligned error: 11.08 Å

InterPro domains:
  IPR036165 YefM-like superfamily [SSF143120] (1-42)

Solvent-accessible surface area (backbone atoms only — not comparable to full-atom values): 4945 Å² total; per-residue (Å²): 124,50,78,41,43,53,74,57,40,72,79,41,40,75,63,52,50,57,46,14,71,72,68,41,48,35,37,30,19,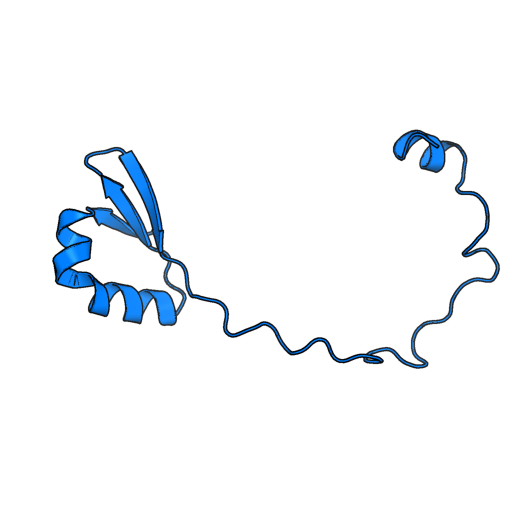59,88,93,42,80,75,48,73,49,59,51,78,74,72,78,69,78,76,83,62,80,67,80,55,67,90,74,70,80,82,60,95,62,69,87,51,82,68,57,66,81,59,26,55,77,74,74,98